Protein AF-A0A392TFC0-F1 (afdb_monomer_lite)

Secondary structure (DSSP, 8-state):
-HHHHHH-----EEE-TTS-EEEPPGGG--HHHHHHHHHHHHHHHHHHHHS-HHHHHHHTT--SHHHHHHHHHHHHH---

Sequence (80 aa):
AWKAIIKGWTHPVVTVEDGTTSLKPEAEWSEAEVNEALRNSKALNAIFNGVDKNMFKLINTCTEAKQAWETLQTAHEGTS

pLDDT: mean 92.75, std 8.76, range [46.19, 97.75]

InterPro domains:
  IPR061502 Copia/RE1/RE2-like, N-terminal domain [PF14223] (34-79)

Foldseek 3Di:
DVVCLVVKADADWDQDPVRDIDGDDPVPDDPVNVVSLVVQVVLLVCLLVVDDPVLNVQCVPPSGSNVSVVSSVCVVVDPD

Structure (mmCIF, N/CA/C/O backbone):
data_AF-A0A392TFC0-F1
#
_entry.id   AF-A0A392TFC0-F1
#
loop_
_atom_site.group_PDB
_atom_site.id
_atom_site.type_symbol
_atom_site.label_atom_id
_atom_site.label_alt_id
_atom_site.label_comp_id
_atom_site.label_asym_id
_atom_site.label_entity_id
_atom_site.label_seq_id
_atom_site.pdbx_PDB_ins_code
_atom_site.Cartn_x
_atom_site.Cartn_y
_atom_site.Cartn_z
_atom_site.occupancy
_atom_site.B_iso_or_equiv
_atom_site.auth_seq_id
_atom_site.auth_comp_id
_atom_site.auth_asym_id
_atom_site.auth_atom_id
_atom_site.pdbx_PDB_model_num
ATOM 1 N N . ALA A 1 1 ? 3.132 -9.407 4.824 1.00 76.50 1 ALA A N 1
ATOM 2 C CA . ALA A 1 1 ? 2.196 -8.285 5.016 1.00 76.50 1 ALA A CA 1
ATOM 3 C C . ALA A 1 1 ? 2.847 -7.172 5.835 1.00 76.50 1 ALA A C 1
ATOM 5 O O . ALA A 1 1 ? 3.141 -6.148 5.250 1.00 76.50 1 ALA A O 1
ATOM 6 N N . TRP A 1 2 ? 3.210 -7.392 7.108 1.00 88.12 2 TRP A N 1
ATOM 7 C CA . TRP A 1 2 ? 3.791 -6.354 7.986 1.00 88.12 2 TRP A CA 1
ATOM 8 C C . TRP A 1 2 ? 4.941 -5.523 7.383 1.00 88.12 2 TRP A C 1
ATOM 10 O O . TRP A 1 2 ? 4.908 -4.300 7.419 1.00 88.12 2 TRP A O 1
ATOM 20 N N . LYS A 1 3 ? 5.922 -6.165 6.732 1.00 90.81 3 LYS A N 1
ATOM 21 C CA . LYS A 1 3 ? 7.036 -5.450 6.077 1.00 90.81 3 LYS A CA 1
ATOM 22 C C . LYS A 1 3 ? 6.590 -4.418 5.026 1.00 90.81 3 LYS A C 1
ATOM 24 O O . LYS A 1 3 ? 7.305 -3.445 4.830 1.00 90.81 3 LYS A O 1
ATOM 29 N N . ALA A 1 4 ? 5.445 -4.623 4.366 1.00 90.62 4 ALA A N 1
ATOM 30 C CA . ALA A 1 4 ? 4.910 -3.681 3.380 1.00 90.62 4 ALA A CA 1
ATOM 31 C C . ALA A 1 4 ? 4.351 -2.409 4.035 1.00 90.62 4 ALA A C 1
ATOM 33 O O . ALA A 1 4 ? 4.434 -1.347 3.439 1.00 90.62 4 ALA A O 1
ATOM 34 N N . ILE A 1 5 ? 3.855 -2.500 5.274 1.00 92.25 5 ILE A N 1
ATOM 35 C CA . ILE A 1 5 ? 3.397 -1.337 6.048 1.00 92.25 5 ILE A CA 1
ATOM 36 C C . ILE A 1 5 ? 4.595 -0.464 6.441 1.00 92.25 5 ILE A C 1
ATOM 38 O O . ILE A 1 5 ? 4.536 0.748 6.319 1.00 92.25 5 ILE A O 1
ATOM 42 N N . ILE A 1 6 ? 5.716 -1.069 6.853 1.00 91.56 6 ILE A N 1
ATOM 43 C CA . ILE A 1 6 ? 6.919 -0.308 7.239 1.00 91.56 6 ILE A CA 1
ATOM 44 C C . ILE A 1 6 ? 7.612 0.297 6.013 1.00 91.56 6 ILE A C 1
ATOM 46 O O . ILE A 1 6 ? 7.906 1.494 5.978 1.00 91.56 6 ILE A O 1
ATOM 50 N N . LYS A 1 7 ? 7.907 -0.545 5.012 1.00 91.19 7 LYS A N 1
ATOM 51 C CA . LYS A 1 7 ? 8.634 -0.122 3.808 1.00 91.19 7 LYS A CA 1
ATOM 52 C C . LYS A 1 7 ? 7.813 0.876 2.990 1.00 91.19 7 LYS A C 1
ATOM 54 O O . LYS A 1 7 ? 8.387 1.794 2.415 1.00 91.19 7 LYS A O 1
ATOM 59 N N . GLY A 1 8 ? 6.497 0.696 2.976 1.00 90.69 8 GLY A N 1
ATOM 60 C CA . GLY A 1 8 ? 5.629 1.305 1.989 1.00 90.69 8 GLY A CA 1
ATOM 61 C C . GLY A 1 8 ? 5.675 0.563 0.657 1.00 90.69 8 GLY A C 1
ATOM 62 O O . GLY A 1 8 ? 6.519 -0.314 0.425 1.00 90.69 8 GLY A O 1
ATOM 63 N N . TRP A 1 9 ? 4.734 0.905 -0.209 1.00 95.00 9 TRP A N 1
ATOM 64 C CA . TRP A 1 9 ? 4.684 0.451 -1.591 1.00 95.00 9 TRP A CA 1
ATOM 65 C C . TRP A 1 9 ? 4.496 1.651 -2.502 1.00 95.00 9 TRP A C 1
ATOM 67 O O . TRP A 1 9 ? 3.562 2.429 -2.335 1.00 95.00 9 TRP A O 1
ATOM 77 N N . THR A 1 10 ? 5.365 1.747 -3.500 1.00 92.31 10 THR A N 1
ATOM 78 C CA . THR A 1 10 ? 5.259 2.748 -4.554 1.00 92.31 10 THR A CA 1
ATOM 79 C C . THR A 1 10 ? 4.830 2.050 -5.830 1.00 92.31 10 THR A C 1
ATOM 81 O O . THR A 1 10 ? 5.369 0.995 -6.173 1.00 92.31 10 THR A O 1
ATOM 84 N N . HIS A 1 11 ? 3.880 2.646 -6.546 1.00 94.44 11 HIS A N 1
ATOM 85 C CA . HIS A 1 11 ? 3.487 2.140 -7.851 1.00 94.44 11 HIS A CA 1
ATOM 86 C C . HIS A 1 11 ? 4.706 2.116 -8.791 1.00 94.44 11 HIS A C 1
ATOM 88 O O . HIS A 1 11 ? 5.407 3.127 -8.885 1.00 94.44 11 HIS A O 1
ATOM 94 N N . PRO A 1 12 ? 4.963 1.003 -9.504 1.00 95.88 12 PRO A N 1
ATOM 95 C CA . PRO A 1 12 ? 5.996 0.943 -10.528 1.00 95.88 12 PRO A CA 1
ATOM 96 C C . PRO A 1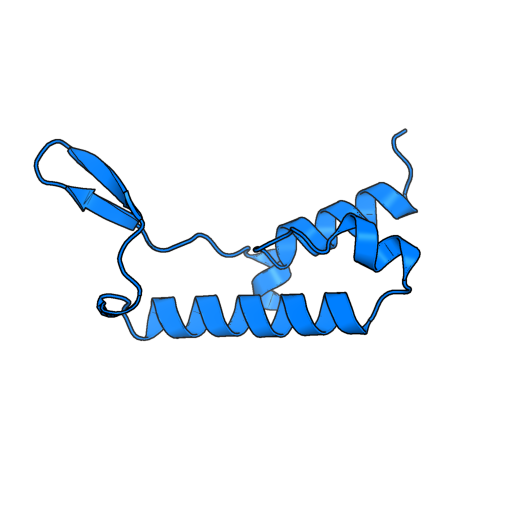 12 ? 5.861 2.071 -11.552 1.00 95.88 12 PRO A C 1
ATOM 98 O O . PRO A 1 12 ? 4.759 2.356 -12.030 1.00 95.88 12 PRO A O 1
ATOM 101 N N . VAL A 1 13 ? 6.983 2.694 -11.905 1.00 95.88 13 VAL A N 1
ATOM 102 C CA . VAL A 1 13 ? 7.052 3.762 -12.910 1.00 95.88 13 VAL A CA 1
ATOM 103 C C . VAL A 1 13 ? 8.002 3.376 -14.034 1.00 95.88 13 VAL A C 1
ATOM 105 O O . VAL A 1 13 ? 8.915 2.567 -13.849 1.00 95.88 13 VAL A O 1
ATOM 108 N N . VAL A 1 14 ? 7.772 3.950 -15.207 1.00 94.12 14 VAL A N 1
ATOM 109 C CA . VAL A 1 14 ? 8.669 3.882 -16.358 1.00 94.12 14 VAL A CA 1
ATOM 110 C C . VAL A 1 14 ? 9.132 5.295 -16.696 1.00 94.12 14 VAL A C 1
ATOM 112 O O . VAL A 1 14 ? 8.350 6.244 -16.636 1.00 94.12 14 VAL A O 1
ATOM 115 N N . THR A 1 15 ? 10.416 5.442 -17.009 1.00 93.25 15 THR A N 1
ATOM 116 C CA . THR A 1 15 ? 10.968 6.695 -17.529 1.00 93.25 15 THR A CA 1
ATOM 117 C C . THR A 1 15 ? 10.881 6.649 -19.047 1.00 93.25 15 THR A C 1
ATOM 119 O O . THR A 1 15 ? 11.440 5.741 -19.664 1.00 93.25 15 THR A O 1
ATOM 122 N N . VAL A 1 16 ? 10.159 7.596 -19.641 1.00 90.12 16 VAL A N 1
ATOM 123 C CA . VAL A 1 16 ? 10.054 7.738 -21.098 1.00 90.12 16 VAL A CA 1
ATOM 124 C C . VAL A 1 16 ? 11.281 8.464 -21.661 1.00 90.12 16 VAL A C 1
ATOM 126 O O . VAL A 1 16 ? 12.048 9.080 -20.922 1.00 90.12 16 VAL A O 1
ATOM 129 N N . GLU A 1 17 ? 11.491 8.378 -22.976 1.00 86.44 17 GLU A N 1
ATOM 130 C CA . GLU A 1 17 ? 12.696 8.892 -23.651 1.00 86.44 17 GLU A CA 1
ATOM 131 C C . GLU A 1 17 ? 12.938 10.397 -23.448 1.00 86.44 17 GLU A C 1
ATOM 133 O O . GLU A 1 17 ? 14.084 10.841 -23.460 1.00 86.44 17 GLU A O 1
ATOM 138 N N . ASP A 1 18 ? 11.880 11.178 -23.216 1.00 89.38 18 ASP A N 1
ATOM 139 C CA . ASP A 1 18 ? 11.968 12.616 -22.933 1.00 89.38 18 ASP A CA 1
ATOM 140 C C . ASP A 1 18 ? 12.384 12.948 -21.481 1.00 89.38 18 ASP A C 1
ATOM 142 O O . ASP A 1 18 ? 12.522 14.118 -21.124 1.00 89.38 18 ASP A O 1
ATOM 146 N N . GLY A 1 19 ? 12.616 11.926 -20.646 1.00 87.44 19 GLY A N 1
ATOM 147 C CA . GLY A 1 19 ? 13.005 12.052 -19.241 1.00 87.44 19 GLY A CA 1
ATOM 148 C C . GLY A 1 19 ? 11.835 12.148 -18.256 1.00 87.44 19 GLY A C 1
ATOM 149 O O . GLY A 1 19 ? 12.066 12.155 -17.045 1.00 87.44 19 GLY A O 1
ATOM 150 N N . THR A 1 20 ? 10.590 12.188 -18.734 1.00 91.50 20 THR A N 1
ATOM 151 C CA . THR A 1 20 ? 9.388 12.185 -17.887 1.00 91.50 20 THR A CA 1
ATOM 152 C C . THR A 1 20 ? 9.144 10.794 -17.298 1.00 91.50 20 THR A C 1
ATOM 154 O O . THR A 1 20 ? 9.511 9.774 -17.883 1.00 91.50 20 THR A O 1
ATOM 157 N N . THR A 1 21 ? 8.508 10.720 -16.129 1.00 93.12 21 THR A N 1
ATOM 158 C CA . THR A 1 21 ? 8.072 9.450 -15.535 1.00 93.12 21 THR A CA 1
ATOM 159 C C . THR A 1 21 ? 6.564 9.273 -15.673 1.00 93.12 21 THR A C 1
ATOM 161 O O . THR A 1 21 ? 5.785 10.207 -15.484 1.00 93.12 21 THR A O 1
ATOM 164 N N . SER A 1 22 ? 6.140 8.057 -15.999 1.00 93.44 22 SER A N 1
ATOM 165 C CA . SER A 1 22 ? 4.733 7.660 -16.055 1.00 93.44 22 SER A CA 1
ATOM 166 C C . SER A 1 22 ? 4.515 6.354 -15.290 1.00 93.44 22 SER A C 1
ATOM 168 O O . SER A 1 22 ? 5.463 5.629 -14.980 1.00 93.44 22 SER A O 1
ATOM 170 N N . LEU A 1 23 ? 3.262 6.058 -14.927 1.00 94.88 23 LEU A N 1
ATOM 171 C CA . LEU A 1 23 ? 2.935 4.786 -14.284 1.00 94.88 23 LEU A CA 1
ATOM 172 C C . LEU A 1 23 ? 3.193 3.643 -15.265 1.00 94.88 23 LEU A C 1
ATOM 174 O O . LEU A 1 23 ? 2.670 3.642 -16.379 1.00 94.88 23 LEU A O 1
ATOM 178 N N . LYS A 1 24 ? 3.981 2.660 -14.831 1.00 95.94 24 LYS A N 1
ATOM 179 C CA . LYS A 1 24 ? 4.260 1.472 -15.631 1.00 95.94 24 LYS A CA 1
ATOM 180 C C . LYS A 1 24 ? 2.991 0.604 -15.702 1.00 95.94 24 LYS A C 1
ATOM 182 O O . LYS A 1 24 ? 2.446 0.283 -14.639 1.00 95.94 24 LYS A O 1
ATOM 187 N N . PRO A 1 25 ? 2.535 0.182 -16.896 1.00 94.94 25 PRO A N 1
ATOM 188 C CA . PRO A 1 25 ? 1.412 -0.743 -17.036 1.00 94.94 25 PRO A CA 1
ATOM 189 C C . PRO A 1 25 ? 1.649 -2.058 -16.284 1.00 94.94 25 PRO A C 1
ATOM 191 O O . PRO A 1 25 ? 2.758 -2.585 -16.298 1.00 94.94 25 PRO A O 1
ATOM 194 N N . GLU A 1 26 ? 0.607 -2.622 -15.666 1.00 93.69 26 GLU A N 1
ATOM 195 C CA . GLU A 1 26 ? 0.722 -3.853 -14.860 1.00 93.69 26 GLU A CA 1
ATOM 196 C C . GLU A 1 26 ? 1.279 -5.046 -15.652 1.00 93.69 26 GLU A C 1
ATOM 198 O O . GLU A 1 26 ? 2.050 -5.842 -15.122 1.00 93.69 26 GLU A O 1
ATOM 203 N N . ALA A 1 27 ? 0.971 -5.123 -16.950 1.00 95.50 27 ALA A N 1
ATOM 204 C CA . ALA A 1 27 ? 1.488 -6.158 -17.847 1.00 95.50 27 ALA A CA 1
ATOM 205 C C . ALA A 1 27 ? 3.023 -6.140 -18.004 1.00 95.50 27 ALA A C 1
ATOM 207 O O . ALA A 1 27 ? 3.606 -7.139 -18.419 1.00 95.50 27 ALA A O 1
ATOM 208 N N . GLU A 1 28 ? 3.674 -5.021 -17.683 1.00 96.12 28 GLU A N 1
ATOM 209 C CA . GLU A 1 28 ? 5.125 -4.834 -17.790 1.00 96.12 28 GLU A CA 1
ATOM 210 C C . GLU A 1 28 ? 5.835 -4.948 -16.435 1.00 96.12 28 GLU A C 1
ATOM 212 O O . GLU A 1 28 ? 7.051 -4.754 -16.340 1.00 96.12 28 GLU A O 1
ATOM 217 N N . TRP A 1 29 ? 5.095 -5.226 -15.360 1.00 97.19 29 TRP A N 1
ATOM 218 C CA 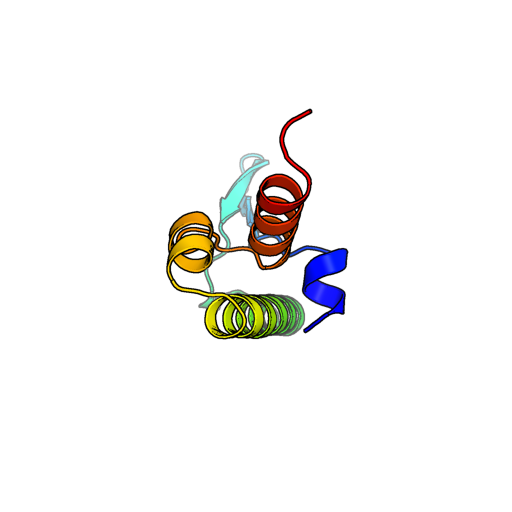. TRP A 1 29 ? 5.691 -5.367 -14.041 1.00 97.19 29 TRP A CA 1
ATOM 219 C C . TRP A 1 29 ? 6.574 -6.612 -13.981 1.00 97.19 29 TRP A C 1
ATOM 221 O O . TRP A 1 29 ? 6.199 -7.713 -14.383 1.00 97.19 29 TRP A O 1
ATOM 231 N N . SER A 1 30 ? 7.763 -6.439 -13.418 1.00 97.00 30 SER A N 1
ATOM 232 C CA . SER A 1 30 ? 8.640 -7.539 -13.043 1.00 97.00 30 SER A CA 1
ATOM 233 C C . SER A 1 30 ? 8.014 -8.385 -11.934 1.00 97.00 30 SER A C 1
ATOM 235 O O . SER A 1 30 ? 7.185 -7.920 -11.150 1.00 97.00 30 SER A O 1
ATOM 237 N N . GLU A 1 31 ? 8.478 -9.627 -11.790 1.00 97.31 31 GLU A N 1
ATOM 238 C CA . GLU A 1 31 ? 8.025 -10.514 -10.712 1.00 97.31 31 GLU A CA 1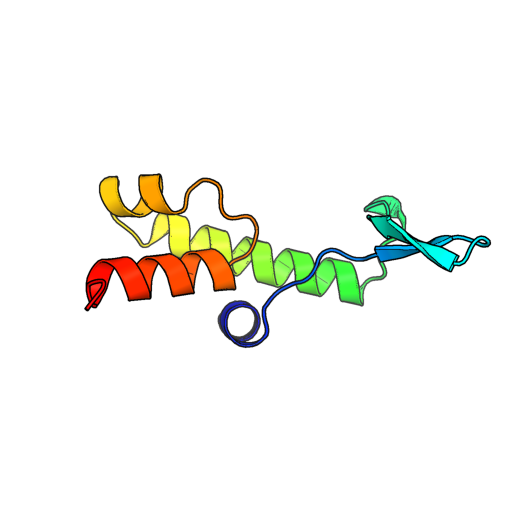
ATOM 239 C C . GLU A 1 31 ? 8.236 -9.889 -9.318 1.00 97.31 31 GLU A C 1
ATOM 241 O O . GLU A 1 31 ? 7.425 -10.074 -8.407 1.00 97.31 31 GLU A O 1
ATOM 246 N N . ALA A 1 32 ? 9.305 -9.108 -9.144 1.00 95.62 32 ALA A N 1
ATOM 247 C CA . ALA A 1 32 ? 9.559 -8.374 -7.911 1.00 95.62 32 ALA A CA 1
ATOM 248 C C . ALA A 1 32 ? 8.481 -7.308 -7.648 1.00 95.62 32 ALA A C 1
ATOM 250 O O . ALA A 1 32 ? 7.917 -7.283 -6.554 1.00 95.62 32 ALA A O 1
ATOM 251 N N . GLU A 1 33 ? 8.149 -6.487 -8.649 1.00 96.81 33 GLU A N 1
ATOM 252 C CA . GLU A 1 33 ? 7.119 -5.439 -8.559 1.00 96.81 33 GLU A CA 1
ATOM 253 C C . GLU A 1 33 ? 5.731 -6.038 -8.269 1.00 96.81 33 GLU A C 1
ATOM 255 O O . GLU A 1 33 ? 5.036 -5.578 -7.359 1.00 96.81 33 GLU A O 1
ATOM 260 N N . VAL A 1 34 ? 5.365 -7.132 -8.951 1.00 96.81 34 VAL A N 1
ATOM 261 C CA . VAL A 1 34 ? 4.121 -7.884 -8.690 1.00 96.81 34 VAL A CA 1
ATOM 262 C C . VAL A 1 34 ? 4.083 -8.398 -7.250 1.00 96.81 34 VAL A C 1
ATOM 264 O O . VAL A 1 34 ? 3.085 -8.239 -6.543 1.00 96.81 34 VAL A O 1
ATOM 267 N N . ASN A 1 35 ? 5.179 -8.994 -6.774 1.00 95.75 35 ASN A N 1
ATOM 268 C CA . ASN A 1 35 ? 5.266 -9.499 -5.406 1.00 95.75 35 ASN A CA 1
ATOM 269 C C . ASN A 1 35 ? 5.146 -8.383 -4.358 1.00 95.75 35 ASN A C 1
ATOM 271 O O . ASN A 1 35 ? 4.563 -8.604 -3.291 1.00 95.75 35 ASN A O 1
ATOM 275 N N . GLU A 1 36 ? 5.692 -7.198 -4.620 1.00 96.19 36 GLU A N 1
ATOM 276 C CA . GLU A 1 36 ? 5.551 -6.040 -3.735 1.00 96.19 36 GLU A CA 1
ATOM 277 C C . GLU A 1 36 ? 4.117 -5.506 -3.716 1.00 96.19 36 GLU A C 1
ATOM 279 O O . GLU A 1 36 ? 3.561 -5.334 -2.626 1.00 96.19 36 GLU A O 1
ATOM 284 N N . ALA A 1 37 ? 3.479 -5.364 -4.880 1.00 96.31 37 ALA A N 1
ATOM 285 C CA . ALA A 1 37 ? 2.073 -4.972 -4.985 1.00 96.31 37 ALA A CA 1
ATOM 286 C C . ALA A 1 37 ? 1.147 -5.969 -4.267 1.00 96.31 37 ALA A C 1
ATOM 288 O O . ALA A 1 37 ? 0.273 -5.577 -3.490 1.00 96.31 37 ALA A O 1
ATOM 289 N N . LEU A 1 38 ? 1.395 -7.275 -4.417 1.00 96.31 38 LEU A N 1
ATOM 290 C CA . LEU A 1 38 ? 0.640 -8.318 -3.720 1.00 96.31 38 LEU A CA 1
ATOM 291 C C . LEU A 1 38 ? 0.806 -8.230 -2.197 1.00 96.31 38 LEU A C 1
ATOM 293 O O . LEU A 1 38 ? -0.150 -8.432 -1.444 1.00 96.31 38 LEU A O 1
ATOM 297 N N . ARG A 1 39 ? 2.019 -7.945 -1.710 1.00 96.50 39 ARG A N 1
ATOM 298 C CA . ARG A 1 39 ? 2.276 -7.768 -0.271 1.00 96.50 39 ARG A CA 1
ATOM 299 C C . ARG A 1 39 ? 1.561 -6.536 0.278 1.00 96.50 39 ARG A C 1
ATOM 301 O O . ARG A 1 39 ? 1.048 -6.632 1.395 1.00 96.50 39 ARG A O 1
ATOM 308 N N . ASN A 1 40 ? 1.523 -5.443 -0.487 1.00 97.44 40 ASN A N 1
ATOM 309 C CA . ASN A 1 40 ? 0.761 -4.238 -0.165 1.00 97.44 40 ASN A CA 1
ATOM 310 C C . ASN A 1 40 ? -0.740 -4.539 -0.094 1.00 97.44 40 ASN A C 1
ATOM 312 O O . ASN A 1 40 ? -1.344 -4.344 0.955 1.00 97.44 40 ASN A O 1
ATOM 316 N N . SER A 1 41 ? -1.314 -5.133 -1.145 1.00 96.69 41 SER A N 1
ATOM 317 C CA . SER A 1 41 ? -2.736 -5.502 -1.198 1.00 96.69 41 SER A CA 1
ATOM 318 C C . SER A 1 41 ? -3.143 -6.419 -0.038 1.00 96.69 41 SER A C 1
ATOM 320 O O . SER A 1 41 ? -4.131 -6.163 0.649 1.00 96.69 41 SER A O 1
ATOM 322 N N . LYS A 1 42 ? -2.331 -7.438 0.280 1.00 97.44 42 LYS A N 1
ATOM 323 C CA . LYS A 1 42 ? -2.572 -8.318 1.438 1.00 97.44 42 LYS A CA 1
ATOM 324 C C . LYS A 1 42 ? -2.559 -7.565 2.768 1.00 97.44 42 LYS A C 1
ATOM 326 O O . LYS A 1 42 ? -3.344 -7.892 3.653 1.00 97.44 42 LYS A O 1
ATOM 331 N N . ALA A 1 43 ? -1.650 -6.605 2.934 1.00 97.75 43 ALA A N 1
ATOM 332 C CA . ALA A 1 43 ? -1.586 -5.792 4.143 1.00 97.75 43 ALA A CA 1
ATOM 333 C C . ALA A 1 43 ? -2.783 -4.837 4.240 1.00 97.75 43 ALA A C 1
ATOM 335 O O . ALA A 1 43 ? -3.421 -4.784 5.286 1.00 97.75 43 ALA A O 1
ATOM 336 N N . LEU A 1 44 ? -3.137 -4.168 3.143 1.00 97.19 44 LEU A N 1
ATOM 337 C CA . LEU A 1 44 ? -4.280 -3.264 3.070 1.00 97.19 44 LEU A CA 1
ATOM 338 C C . LEU A 1 44 ? -5.590 -4.001 3.373 1.00 97.19 44 LEU A C 1
ATOM 340 O O . LEU A 1 44 ? -6.369 -3.561 4.211 1.00 97.19 44 LEU A O 1
ATOM 344 N N . ASN A 1 45 ? -5.786 -5.182 2.782 1.00 97.12 45 ASN A N 1
ATOM 345 C CA . ASN A 1 45 ? -6.946 -6.019 3.067 1.00 97.12 45 ASN A CA 1
ATOM 346 C C . ASN A 1 45 ? -7.001 -6.444 4.544 1.00 97.12 45 ASN A C 1
ATOM 348 O O . ASN A 1 45 ? -8.075 -6.441 5.140 1.00 97.12 45 ASN A O 1
ATOM 352 N N . ALA A 1 46 ? -5.863 -6.786 5.157 1.00 97.62 46 ALA A N 1
ATOM 353 C CA . ALA A 1 46 ? -5.823 -7.112 6.583 1.00 97.62 46 ALA A CA 1
ATOM 354 C C . ALA A 1 46 ? -6.210 -5.910 7.461 1.00 97.62 46 ALA A C 1
ATOM 356 O O . ALA A 1 46 ? -6.956 -6.085 8.420 1.00 97.62 46 ALA A O 1
ATOM 357 N N . ILE A 1 47 ? -5.760 -4.700 7.110 1.00 96.94 47 ILE A N 1
ATOM 358 C CA . ILE A 1 47 ? -6.140 -3.465 7.808 1.00 96.94 47 ILE A CA 1
ATOM 359 C C . ILE A 1 47 ? -7.646 -3.212 7.652 1.00 96.94 47 ILE A C 1
ATOM 361 O O . ILE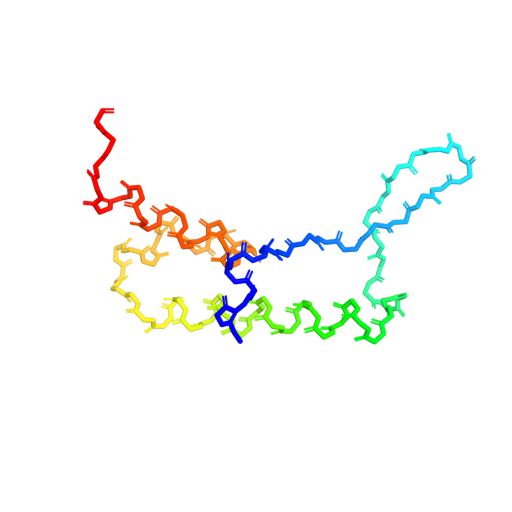 A 1 47 ? -8.341 -3.050 8.648 1.00 96.94 47 ILE A O 1
ATOM 365 N N . PHE A 1 48 ? -8.172 -3.244 6.424 1.00 97.06 48 PHE A N 1
ATOM 366 C CA . PHE A 1 48 ? -9.586 -2.976 6.137 1.00 97.06 48 PHE A CA 1
ATOM 367 C C . PHE A 1 48 ? -10.544 -3.912 6.872 1.00 97.06 48 PHE A C 1
ATOM 369 O O . PHE A 1 48 ? -11.577 -3.467 7.360 1.00 97.06 48 PHE A O 1
ATOM 376 N N . ASN A 1 49 ? -10.196 -5.195 6.974 1.00 96.88 49 ASN A N 1
ATOM 377 C CA . ASN A 1 49 ? -11.008 -6.175 7.695 1.00 96.88 49 ASN A CA 1
ATOM 378 C C . ASN A 1 49 ? -10.763 -6.163 9.215 1.00 96.88 49 ASN A C 1
ATOM 380 O O . ASN A 1 49 ? -11.525 -6.780 9.953 1.00 96.88 49 ASN A O 1
ATOM 384 N N . GLY A 1 50 ? -9.699 -5.504 9.683 1.00 96.19 50 GLY A N 1
ATOM 385 C CA . GLY A 1 50 ? -9.315 -5.452 11.095 1.00 96.19 50 GLY A CA 1
ATOM 386 C C . GLY A 1 50 ? -9.890 -4.267 11.874 1.00 96.19 50 GLY A C 1
ATOM 387 O O . GLY A 1 50 ? -9.754 -4.236 13.094 1.00 96.19 50 GLY A O 1
ATOM 388 N N . VAL A 1 51 ? -10.514 -3.300 11.198 1.00 96.31 51 VAL A N 1
ATOM 389 C CA . VAL A 1 51 ? -11.037 -2.066 11.806 1.00 96.31 51 VAL A CA 1
ATOM 390 C C . VAL A 1 51 ? -12.568 -2.023 11.810 1.00 96.31 51 VAL A C 1
ATOM 392 O O . VAL A 1 51 ? -13.231 -2.721 11.044 1.00 96.31 51 VAL A O 1
ATOM 395 N N . ASP A 1 52 ? -13.155 -1.183 12.668 1.00 96.44 52 ASP A N 1
ATOM 396 C CA . ASP A 1 52 ? -14.601 -0.953 12.669 1.00 96.44 52 ASP A CA 1
ATOM 397 C C . ASP A 1 52 ? -15.058 -0.076 11.485 1.00 96.44 52 ASP A C 1
ATOM 399 O O . ASP A 1 52 ? -14.261 0.501 10.745 1.00 96.44 52 ASP A O 1
ATOM 403 N N . LYS A 1 53 ? -16.377 0.056 11.306 1.00 96.44 53 LYS A N 1
ATOM 404 C CA . LYS A 1 53 ? -16.974 0.770 10.166 1.00 96.44 53 LYS A CA 1
ATOM 405 C C . LYS A 1 53 ? -16.584 2.248 10.077 1.00 96.44 53 LYS A C 1
ATOM 407 O O . LYS A 1 53 ? -16.537 2.775 8.968 1.00 96.44 53 LYS A O 1
ATOM 412 N N . ASN A 1 54 ? -16.377 2.935 11.198 1.00 94.12 54 ASN A N 1
ATOM 413 C CA . ASN A 1 54 ? -16.015 4.353 11.189 1.00 94.12 54 ASN A CA 1
ATOM 414 C C . ASN A 1 54 ? -14.560 4.522 10.763 1.00 94.12 54 ASN A C 1
ATOM 416 O O . ASN A 1 54 ? -14.277 5.326 9.880 1.00 94.12 54 ASN A O 1
ATOM 420 N N . MET A 1 55 ? -13.672 3.699 11.318 1.00 95.62 55 MET A N 1
ATOM 421 C CA . MET A 1 55 ? -12.261 3.672 10.937 1.00 95.62 55 MET A CA 1
ATOM 422 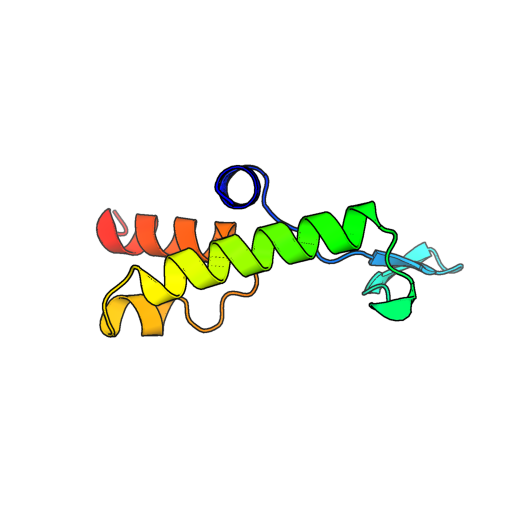C C . MET A 1 55 ? -12.072 3.214 9.489 1.00 95.62 55 MET A C 1
ATOM 424 O O . MET A 1 55 ? -11.294 3.813 8.756 1.00 95.62 55 MET A O 1
ATOM 428 N N . PHE A 1 56 ? -12.851 2.235 9.020 1.00 96.81 56 PHE A N 1
ATOM 429 C CA . PHE A 1 56 ? -12.835 1.816 7.618 1.00 96.81 56 PHE A CA 1
ATOM 430 C C . PHE A 1 56 ? -13.175 2.968 6.664 1.00 96.81 56 PHE A C 1
ATOM 432 O O . PHE A 1 56 ? -12.485 3.159 5.668 1.00 96.81 56 PHE A O 1
ATOM 439 N N . LYS A 1 57 ? -14.204 3.774 6.967 1.00 96.31 57 LYS A N 1
ATOM 440 C CA . LYS A 1 57 ? -14.574 4.936 6.135 1.00 96.31 57 LYS A CA 1
ATOM 441 C C . LYS A 1 57 ? -13.449 5.962 6.004 1.00 96.31 57 LYS A C 1
ATOM 443 O O . LYS A 1 57 ? -13.420 6.667 5.005 1.00 96.31 57 LYS A O 1
ATOM 448 N N . LEU A 1 58 ? -12.562 6.052 6.994 1.00 95.88 58 LEU A N 1
ATOM 449 C CA . LEU A 1 58 ? -11.430 6.972 6.970 1.00 95.88 58 LEU A CA 1
ATOM 450 C C . LEU A 1 58 ? -10.343 6.529 5.978 1.00 95.88 58 LEU A C 1
ATOM 452 O O . LEU A 1 58 ? -9.692 7.372 5.373 1.00 95.88 58 LEU 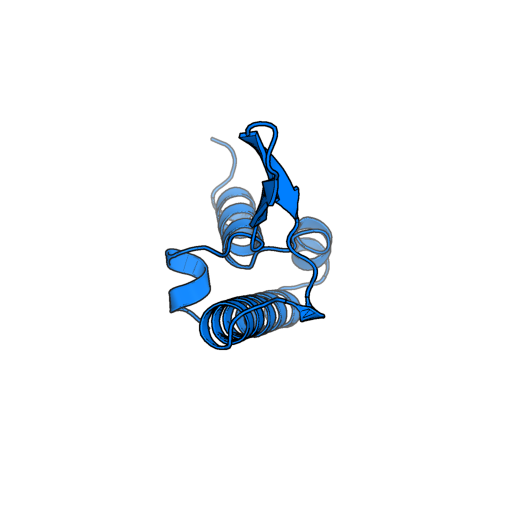A O 1
ATOM 456 N N . ILE A 1 59 ? -10.163 5.218 5.805 1.00 96.94 59 ILE A N 1
ATOM 457 C CA . ILE A 1 59 ? -9.040 4.638 5.051 1.00 96.94 59 ILE A CA 1
ATOM 458 C C . ILE A 1 59 ? -9.447 3.929 3.755 1.00 96.94 59 ILE A C 1
ATOM 460 O O . ILE A 1 59 ? -8.586 3.412 3.050 1.00 96.94 59 ILE A O 1
ATOM 464 N N . ASN A 1 60 ? -10.740 3.858 3.425 1.00 95.50 60 ASN A N 1
ATOM 465 C CA . ASN A 1 60 ? -11.235 3.051 2.301 1.00 95.50 60 ASN A CA 1
ATOM 466 C C . ASN A 1 60 ? -10.746 3.515 0.915 1.00 95.50 60 ASN A C 1
ATOM 468 O O . ASN A 1 60 ? -10.843 2.750 -0.042 1.00 95.50 60 ASN A O 1
ATOM 472 N N . THR A 1 61 ? -10.225 4.739 0.800 1.00 96.12 61 THR A N 1
ATOM 473 C CA . THR A 1 61 ? -9.621 5.281 -0.425 1.00 96.12 61 THR A CA 1
ATOM 474 C C . THR A 1 61 ? -8.106 5.089 -0.484 1.00 96.12 61 THR A C 1
ATOM 476 O O . THR A 1 61 ? -7.507 5.353 -1.525 1.00 96.12 61 THR A O 1
ATOM 479 N N . CYS A 1 62 ? -7.468 4.632 0.599 1.00 96.12 62 CYS A N 1
ATOM 480 C CA . CYS A 1 62 ? -6.032 4.383 0.616 1.00 96.12 62 CYS A CA 1
ATOM 481 C C . CYS A 1 62 ? -5.685 3.216 -0.310 1.00 96.12 62 CYS A C 1
ATOM 483 O O . CYS A 1 62 ? -6.252 2.130 -0.205 1.00 96.12 62 CYS A O 1
ATOM 485 N N . THR A 1 63 ? -4.698 3.422 -1.178 1.00 94.50 63 THR A N 1
ATOM 486 C CA . THR A 1 63 ? -4.148 2.377 -2.057 1.00 94.50 63 THR A CA 1
ATOM 487 C C . THR A 1 63 ? -2.884 1.741 -1.481 1.00 94.50 63 THR A C 1
ATOM 489 O O . THR A 1 63 ? -2.474 0.661 -1.905 1.00 94.50 63 THR A O 1
ATOM 492 N N . GLU A 1 64 ? -2.265 2.388 -0.493 1.00 96.12 64 GLU A N 1
ATOM 493 C CA . GLU A 1 64 ? -1.067 1.920 0.196 1.00 96.12 64 GLU A CA 1
ATOM 494 C C . GLU A 1 64 ? -1.393 1.516 1.639 1.00 96.12 64 GLU A C 1
ATOM 496 O O . GLU A 1 64 ? -2.000 2.270 2.402 1.00 96.12 64 GLU A O 1
ATOM 501 N N . ALA A 1 65 ? -0.953 0.324 2.042 1.00 97.38 65 ALA A N 1
ATOM 502 C CA . ALA A 1 65 ? -1.161 -0.186 3.394 1.00 97.38 65 ALA A CA 1
ATOM 503 C C . ALA A 1 65 ? -0.475 0.681 4.458 1.00 97.38 65 ALA A C 1
ATOM 505 O O . ALA A 1 65 ? -0.990 0.813 5.564 1.00 97.38 65 ALA A O 1
ATOM 506 N N . LYS A 1 66 ? 0.671 1.283 4.120 1.00 96.69 66 LYS A N 1
ATOM 507 C CA . LYS A 1 66 ? 1.373 2.237 4.980 1.00 96.69 66 LYS A CA 1
ATOM 508 C C . LYS A 1 66 ? 0.542 3.493 5.217 1.00 96.69 66 LYS A C 1
ATOM 510 O O . LYS A 1 66 ? 0.292 3.823 6.367 1.00 96.69 66 LYS A O 1
ATOM 515 N N . GLN A 1 67 ? 0.037 4.115 4.152 1.00 96.62 67 GLN A N 1
ATOM 516 C CA . GLN A 1 67 ? -0.836 5.285 4.256 1.00 96.62 67 GLN A CA 1
ATOM 517 C C . GLN A 1 67 ? -2.080 4.991 5.110 1.00 96.62 67 GLN A C 1
ATOM 519 O O . GLN A 1 67 ? -2.435 5.784 5.982 1.00 96.62 67 GLN A O 1
ATOM 524 N N . ALA A 1 68 ? -2.729 3.840 4.893 1.00 97.19 68 ALA A N 1
ATOM 525 C CA . ALA A 1 68 ? -3.876 3.425 5.700 1.00 97.19 68 ALA A CA 1
ATOM 526 C C . ALA A 1 68 ? -3.501 3.278 7.185 1.00 97.19 68 ALA A C 1
ATOM 528 O O . ALA A 1 68 ? -4.226 3.750 8.057 1.00 97.19 68 ALA A O 1
ATOM 529 N N . TRP A 1 69 ? -2.355 2.657 7.474 1.00 96.75 69 TRP A N 1
ATOM 530 C CA . TRP A 1 69 ? -1.852 2.487 8.835 1.00 96.75 69 TRP A CA 1
ATOM 531 C C . TRP A 1 69 ? -1.525 3.823 9.516 1.00 96.75 69 TRP A C 1
ATOM 533 O O . TRP A 1 69 ? -1.999 4.070 10.621 1.00 96.75 69 TRP A O 1
ATOM 543 N N . GLU A 1 70 ? -0.789 4.710 8.847 1.00 95.50 70 GLU A N 1
ATOM 544 C CA . GLU A 1 70 ? -0.441 6.040 9.365 1.00 95.50 70 GLU A CA 1
ATOM 545 C C . GLU A 1 70 ? -1.697 6.880 9.641 1.00 95.50 70 GLU A C 1
ATOM 547 O O . GLU A 1 70 ? -1.810 7.501 10.695 1.00 95.50 70 GLU A O 1
ATOM 552 N N . THR A 1 71 ? -2.694 6.813 8.753 1.00 95.38 71 THR A N 1
ATOM 553 C CA . THR A 1 71 ? -3.987 7.490 8.945 1.00 95.38 71 THR A CA 1
ATOM 554 C C . THR A 1 71 ? -4.706 7.000 10.206 1.00 95.38 71 THR A C 1
ATOM 556 O O . THR A 1 71 ? -5.248 7.807 10.963 1.00 95.38 71 THR A O 1
ATOM 559 N N . LEU A 1 72 ? -4.695 5.687 10.467 1.00 95.00 72 LEU A N 1
ATOM 560 C CA . LEU A 1 72 ? -5.273 5.118 11.689 1.00 95.00 72 LEU A CA 1
ATOM 561 C C . LEU A 1 72 ? -4.517 5.559 12.945 1.00 95.00 72 LEU A C 1
ATOM 563 O O . LEU A 1 72 ? -5.156 5.856 13.953 1.00 95.00 72 LEU A O 1
ATOM 567 N N . GLN A 1 73 ? -3.182 5.625 12.889 1.00 93.75 73 GLN A N 1
ATOM 568 C CA . GLN A 1 73 ? -2.377 6.119 14.009 1.00 93.75 73 GLN A CA 1
ATOM 569 C C . GLN A 1 73 ? -2.743 7.565 14.343 1.00 93.75 73 GLN A C 1
ATOM 571 O O . GLN A 1 73 ? -3.094 7.855 15.484 1.00 93.75 73 GLN A O 1
ATOM 576 N N . THR A 1 74 ? -2.770 8.449 13.340 1.00 92.31 74 THR A N 1
ATOM 577 C CA . THR A 1 74 ? -3.149 9.857 13.532 1.00 92.31 74 THR A CA 1
ATOM 578 C C . THR A 1 74 ? -4.568 10.003 14.087 1.00 92.31 74 THR A C 1
ATOM 580 O O . THR A 1 74 ? -4.807 10.833 14.961 1.00 92.31 74 THR A O 1
ATOM 583 N N . ALA A 1 75 ? -5.516 9.184 13.625 1.00 89.81 75 ALA A N 1
ATOM 584 C CA . ALA A 1 75 ? -6.891 9.222 14.117 1.00 89.81 75 ALA A CA 1
ATOM 585 C C . ALA A 1 75 ? -7.033 8.772 15.581 1.00 89.81 75 ALA A C 1
ATOM 587 O O . ALA A 1 75 ? -7.933 9.245 16.273 1.00 89.81 75 ALA A O 1
ATOM 588 N N . HIS A 1 76 ? -6.174 7.863 16.051 1.00 83.06 76 HIS A N 1
ATOM 589 C CA . HIS A 1 76 ? -6.216 7.349 17.421 1.00 83.06 76 HIS A CA 1
ATOM 590 C C . HIS A 1 76 ? -5.424 8.211 18.409 1.00 83.06 76 HIS A C 1
ATOM 592 O O . HIS A 1 76 ? -5.861 8.411 19.539 1.00 83.06 76 HIS A O 1
ATOM 598 N N . GLU A 1 77 ? -4.274 8.728 17.982 1.00 83.38 77 GLU A N 1
ATOM 599 C CA . GLU A 1 77 ? -3.390 9.555 18.812 1.00 83.38 77 GLU A CA 1
ATOM 600 C C . GLU A 1 77 ? -3.889 11.007 18.922 1.00 83.38 77 GLU A C 1
ATOM 602 O O . GLU A 1 77 ? -3.472 11.736 19.820 1.00 83.38 77 GLU A O 1
ATOM 607 N N . GLY A 1 78 ? -4.845 11.394 18.069 1.00 56.94 78 GLY A N 1
ATOM 608 C CA . GLY A 1 78 ? -5.362 12.752 17.975 1.00 56.94 78 GLY A CA 1
ATOM 609 C C . GLY A 1 78 ? -4.363 13.671 17.275 1.00 56.94 78 GLY A C 1
ATOM 610 O O . GLY A 1 78 ? -3.157 13.607 17.495 1.00 56.94 78 GLY A O 1
ATOM 611 N N . THR A 1 79 ? -4.857 14.565 16.420 1.00 55.28 79 THR A N 1
ATOM 612 C CA . THR A 1 79 ? -4.080 15.740 16.010 1.00 55.28 79 THR A CA 1
ATOM 613 C C . THR A 1 79 ? -3.859 16.599 17.249 1.00 55.28 79 THR A C 1
ATOM 615 O O . THR A 1 79 ? -4.769 17.327 17.655 1.00 55.28 79 THR A O 1
ATOM 618 N N . SER A 1 80 ? -2.697 16.452 17.880 1.00 46.19 80 SER A N 1
ATOM 619 C CA . SER A 1 80 ? -2.230 17.398 18.889 1.00 46.19 80 SER A CA 1
ATOM 620 C C . SER A 1 80 ? -1.650 18.651 18.248 1.00 46.19 80 SER A C 1
ATOM 622 O O . SER A 1 80 ? -1.197 18.582 17.083 1.00 46.19 80 SER A O 1
#

Organism: NCBI:txid97028

Radius of gyration: 14.96 Å; chains: 1; bounding box: 30×28×42 Å